Protein AF-A0AAU2TWZ5-F1 (afdb_monomer)

Radius of gyration: 39.23 Å; Cα contacts (8 Å, |Δi|>4): 184; chains: 1; bounding box: 86×19×113 Å

Mean predicted aligned error: 12.23 Å

Secondary structure (DSSP, 8-state):
--HHHHHHHHHHHHHHHHHHHHHHHHHHHHHHHHHHHHHHHHHHHHHHHHHHHHHHHHHHHHHHHHHHHHHHHHHHHHHHHHHHHHTTS-HHHHHHHTS-TTS-EEEEEEE-SSEEEEEEEEEEE--STT--EEEEEEEEEEEEPP-

Structure (mmCIF, N/CA/C/O backbone):
data_AF-A0AAU2TWZ5-F1
#
_entry.id   AF-A0AAU2TWZ5-F1
#
loop_
_atom_site.group_PDB
_atom_site.id
_atom_site.type_symbol
_atom_site.label_atom_id
_atom_site.label_alt_id
_atom_site.label_comp_id
_atom_site.label_asym_id
_atom_site.label_entity_id
_atom_site.label_seq_id
_atom_site.pdbx_PDB_ins_code
_atom_site.Cartn_x
_atom_site.Cartn_y
_atom_site.Cartn_z
_atom_site.occupancy
_atom_site.B_iso_or_equiv
_atom_site.auth_seq_id
_atom_site.auth_comp_id
_atom_site.auth_asym_id
_atom_site.auth_atom_id
_atom_site.pdbx_PDB_model_num
ATOM 1 N N . MET A 1 1 ? -62.879 4.773 81.892 1.00 55.88 1 MET A N 1
ATOM 2 C CA . MET A 1 1 ? -62.711 4.723 80.414 1.00 55.88 1 MET A CA 1
ATOM 3 C C . MET A 1 1 ? -61.252 4.882 79.915 1.00 55.88 1 MET A C 1
ATOM 5 O O . MET A 1 1 ? -61.048 5.085 78.725 1.00 55.88 1 MET A O 1
ATOM 9 N N . ALA A 1 2 ? -60.207 4.72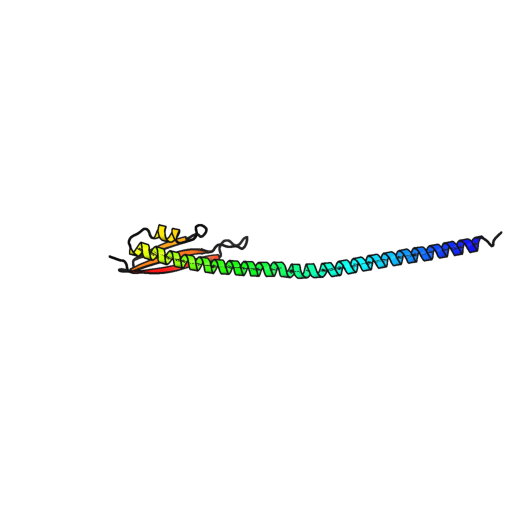4 80.748 1.00 58.25 2 ALA A N 1
ATOM 10 C CA . ALA A 1 2 ? -58.815 5.026 80.353 1.00 58.25 2 ALA A CA 1
ATOM 11 C C . ALA A 1 2 ? -57.993 3.846 79.768 1.00 58.25 2 ALA A C 1
ATOM 13 O O . ALA A 1 2 ? -56.951 4.072 79.155 1.00 58.25 2 ALA A O 1
ATOM 14 N N . HIS A 1 3 ? -58.450 2.592 79.892 1.00 56.78 3 HIS A N 1
ATOM 15 C CA . HIS A 1 3 ? -57.653 1.407 79.519 1.00 56.78 3 HIS A CA 1
ATOM 16 C C . HIS A 1 3 ? -57.524 1.140 78.002 1.00 56.78 3 HIS A C 1
ATOM 18 O O . HIS A 1 3 ? -56.576 0.484 77.576 1.00 56.78 3 HIS A O 1
ATOM 24 N N . GLY A 1 4 ? -58.418 1.676 77.161 1.00 60.28 4 GLY A N 1
ATOM 25 C CA . GLY A 1 4 ? -58.431 1.391 75.716 1.00 60.28 4 GLY A CA 1
ATOM 26 C C . GLY A 1 4 ? -57.418 2.177 74.868 1.00 60.28 4 GLY A C 1
ATOM 27 O O . GLY A 1 4 ? -57.082 1.749 73.763 1.00 60.28 4 GLY A O 1
ATOM 28 N N . ARG A 1 5 ? -56.905 3.319 75.356 1.00 63.59 5 ARG A N 1
ATOM 29 C CA . ARG A 1 5 ? -55.978 4.178 74.586 1.00 63.59 5 ARG A CA 1
ATOM 30 C C . ARG A 1 5 ? -54.562 3.599 74.501 1.00 63.59 5 ARG A C 1
ATOM 32 O O . ARG A 1 5 ? -53.998 3.567 73.410 1.00 63.59 5 ARG A O 1
ATOM 39 N N . ARG A 1 6 ? -54.048 3.029 75.598 1.00 64.31 6 ARG A N 1
ATOM 40 C CA . ARG A 1 6 ? -52.701 2.424 75.645 1.00 64.31 6 ARG A CA 1
ATOM 41 C C . ARG A 1 6 ? -52.550 1.223 74.704 1.00 64.31 6 ARG A C 1
ATOM 43 O O . ARG A 1 6 ? -51.519 1.067 74.055 1.00 64.31 6 ARG A O 1
ATOM 50 N N . ALA A 1 7 ? -53.597 0.406 74.563 1.00 67.31 7 ALA A N 1
ATOM 51 C CA . ALA A 1 7 ? -53.596 -0.726 73.632 1.00 67.31 7 ALA A CA 1
ATOM 52 C C . ALA A 1 7 ? -53.515 -0.273 72.159 1.00 67.31 7 ALA A C 1
ATOM 54 O O . ALA A 1 7 ? -52.812 -0.880 71.349 1.00 67.31 7 ALA A O 1
ATOM 55 N N . ARG A 1 8 ? -54.187 0.835 71.812 1.00 67.62 8 ARG A N 1
ATOM 56 C CA . ARG A 1 8 ? -54.170 1.405 70.454 1.00 67.62 8 ARG A CA 1
ATOM 57 C C . ARG A 1 8 ? -52.842 2.092 70.118 1.00 67.62 8 ARG A C 1
ATOM 59 O O . ARG A 1 8 ? -52.396 1.999 68.975 1.00 67.62 8 ARG A O 1
ATOM 66 N N . GLU A 1 9 ? -52.184 2.720 71.090 1.00 70.81 9 GLU A N 1
ATOM 67 C CA . GLU A 1 9 ? -50.830 3.273 70.923 1.00 70.81 9 GLU A CA 1
ATOM 68 C C . GLU A 1 9 ? -49.786 2.176 70.691 1.00 70.81 9 GLU A C 1
ATOM 70 O O . GLU A 1 9 ? -48.987 2.279 69.759 1.00 70.81 9 GLU A O 1
ATOM 75 N N . GLY A 1 10 ? -49.852 1.074 71.448 1.00 72.62 10 GLY A N 1
ATOM 76 C CA . GLY A 1 10 ? -48.969 -0.079 71.250 1.00 72.62 10 GLY A CA 1
ATOM 77 C C . GLY A 1 10 ? -49.123 -0.726 69.867 1.00 72.62 10 GLY A C 1
ATOM 78 O O . GLY A 1 10 ? -48.130 -1.085 69.229 1.00 72.62 10 GLY A O 1
ATOM 79 N N . ALA A 1 11 ? -50.355 -0.821 69.356 1.00 74.12 11 ALA A N 1
ATOM 80 C CA . ALA A 1 11 ? -50.624 -1.334 68.012 1.00 74.12 11 ALA A CA 1
ATOM 81 C C . ALA A 1 11 ? -50.072 -0.411 66.907 1.00 74.12 11 ALA A C 1
ATOM 83 O O . ALA A 1 11 ? -49.456 -0.891 65.953 1.00 74.12 11 ALA A O 1
ATOM 84 N N . ARG A 1 12 ? -50.222 0.915 67.055 1.00 74.69 12 ARG A N 1
ATOM 85 C CA . ARG A 1 12 ? -49.676 1.910 66.113 1.00 74.69 12 ARG A CA 1
ATOM 86 C C . ARG A 1 12 ? -48.146 1.927 66.106 1.00 74.69 12 ARG A C 1
ATOM 88 O O . ARG A 1 12 ? -47.548 1.954 65.031 1.00 74.69 12 ARG A O 1
ATOM 95 N N . ALA A 1 13 ? -47.513 1.830 67.274 1.00 77.44 13 ALA A N 1
ATOM 96 C CA . ALA A 1 13 ? -46.058 1.745 67.387 1.00 77.44 13 ALA A CA 1
ATOM 97 C C . ALA A 1 13 ? -45.504 0.483 66.698 1.00 77.44 13 ALA A C 1
ATOM 99 O O . ALA A 1 13 ? -44.541 0.556 65.931 1.00 77.44 13 ALA A O 1
ATOM 100 N N . ARG A 1 14 ? -46.163 -0.670 66.887 1.00 76.69 14 ARG A N 1
ATOM 101 C CA . ARG A 1 14 ? -45.797 -1.935 66.222 1.00 76.69 14 ARG A CA 1
ATOM 102 C C . ARG A 1 14 ? -46.000 -1.888 64.706 1.00 76.69 14 ARG A C 1
ATOM 104 O O . ARG A 1 14 ? -45.173 -2.425 63.971 1.00 76.69 14 ARG A O 1
ATOM 111 N N . ALA A 1 15 ? -47.057 -1.232 64.227 1.00 77.81 15 ALA A N 1
ATOM 112 C CA . ALA A 1 15 ? -47.279 -1.023 62.796 1.00 77.81 15 ALA A CA 1
ATOM 113 C C . ALA A 1 15 ? -46.180 -0.140 62.170 1.00 77.81 15 ALA A C 1
ATOM 115 O O . ALA A 1 15 ? -45.665 -0.469 61.100 1.00 77.81 15 ALA A O 1
ATOM 116 N N . GLY A 1 16 ? -45.758 0.920 62.870 1.00 81.56 16 GLY A N 1
ATOM 117 C CA . GLY A 1 16 ? -44.656 1.791 62.448 1.00 81.56 16 GLY A CA 1
ATOM 118 C C . GLY A 1 16 ? -43.287 1.100 62.433 1.00 81.56 16 GLY A C 1
ATOM 119 O O . GLY A 1 16 ? -42.467 1.365 61.555 1.00 81.56 16 GLY A O 1
ATOM 120 N N . ALA A 1 17 ? -43.032 0.175 63.360 1.00 82.12 17 ALA A N 1
ATOM 121 C CA . ALA A 1 17 ? -41.804 -0.622 63.356 1.00 82.12 17 ALA A CA 1
ATOM 122 C C . ALA A 1 17 ? -41.737 -1.557 62.132 1.00 82.12 17 ALA A C 1
ATOM 124 O O . ALA A 1 17 ? -40.734 -1.575 61.416 1.00 82.12 17 ALA A O 1
ATOM 125 N N . ARG A 1 18 ? -42.838 -2.259 61.825 1.00 82.62 18 ARG A N 1
ATOM 126 C CA . ARG A 1 18 ? -42.914 -3.184 60.678 1.00 82.62 18 ARG A CA 1
ATOM 127 C C . ARG A 1 18 ? -42.809 -2.473 59.329 1.00 82.62 18 ARG A C 1
ATOM 129 O O . ARG A 1 18 ? -42.216 -3.016 58.399 1.00 82.62 18 ARG A O 1
ATOM 136 N N . SER A 1 19 ? -43.372 -1.271 59.192 1.00 83.50 19 SER A N 1
ATOM 137 C CA . SER A 1 19 ? -43.263 -0.500 57.946 1.00 83.50 19 SER A CA 1
ATOM 138 C C . SER A 1 19 ? -41.827 -0.031 57.694 1.00 83.50 19 SER A C 1
ATOM 140 O O . SER A 1 19 ? -41.335 -0.138 56.570 1.00 83.50 19 SER A O 1
ATOM 142 N N . ARG A 1 20 ? -41.115 0.393 58.747 1.00 84.94 20 ARG A N 1
ATOM 143 C CA . ARG A 1 20 ? -39.695 0.776 58.680 1.00 84.94 20 ARG A CA 1
ATOM 144 C C . ARG A 1 20 ? -38.795 -0.400 58.306 1.00 84.94 20 ARG A C 1
ATOM 146 O O . ARG A 1 20 ? -37.882 -0.238 57.503 1.00 84.94 20 ARG A O 1
ATOM 153 N N . GLU A 1 21 ? -39.063 -1.585 58.837 1.00 85.75 21 GLU A N 1
ATOM 154 C CA . GLU A 1 21 ? -38.307 -2.800 58.517 1.00 85.75 21 GLU A CA 1
ATOM 155 C C . GLU A 1 21 ? -38.530 -3.261 57.063 1.00 85.75 21 GLU A C 1
ATOM 157 O O . GLU A 1 21 ? -37.588 -3.624 56.349 1.00 85.75 21 GLU A O 1
ATOM 162 N N . ARG A 1 22 ? -39.767 -3.138 56.565 1.00 85.50 22 ARG A N 1
ATOM 163 C CA . ARG A 1 22 ? -40.106 -3.374 55.150 1.00 85.50 22 ARG A CA 1
ATOM 164 C C . ARG A 1 22 ? -39.461 -2.357 54.206 1.00 85.50 22 ARG A C 1
ATOM 166 O O . ARG A 1 22 ? -39.033 -2.725 53.116 1.00 85.50 22 ARG A O 1
ATOM 173 N N . ALA A 1 23 ? -39.362 -1.091 54.608 1.00 84.88 23 ALA A N 1
ATOM 174 C CA . ALA A 1 23 ? -38.660 -0.075 53.825 1.00 84.88 23 ALA A CA 1
ATOM 175 C C . ALA A 1 23 ? -37.156 -0.390 53.726 1.00 84.88 23 ALA A C 1
ATOM 177 O O . ALA A 1 23 ? -36.616 -0.448 52.623 1.00 84.88 23 ALA A O 1
ATOM 178 N N . ARG A 1 24 ? -36.509 -0.718 54.855 1.00 86.44 24 ARG A N 1
ATOM 179 C CA . ARG A 1 24 ? -35.078 -1.071 54.897 1.00 86.44 24 ARG A CA 1
ATOM 180 C C . ARG A 1 24 ? -34.747 -2.328 54.092 1.00 86.44 24 ARG A C 1
ATOM 182 O O . ARG A 1 24 ? -33.712 -2.382 53.435 1.00 86.44 24 ARG A O 1
ATOM 189 N N . SER A 1 25 ? -35.601 -3.349 54.131 1.00 86.44 25 SER A N 1
ATOM 190 C CA . SER A 1 25 ? -35.396 -4.579 53.346 1.00 86.44 25 SER A CA 1
ATOM 191 C C . SER A 1 25 ? -35.525 -4.334 51.841 1.00 86.44 25 SER A C 1
ATOM 193 O O . SER A 1 25 ? -34.701 -4.834 51.074 1.00 86.44 25 SER A O 1
ATOM 195 N N . ARG A 1 26 ? -36.482 -3.501 51.411 1.00 85.31 26 ARG A N 1
ATOM 196 C CA . ARG A 1 26 ? -36.610 -3.073 50.006 1.00 85.31 26 ARG A CA 1
ATOM 197 C C . ARG A 1 26 ? -35.400 -2.277 49.52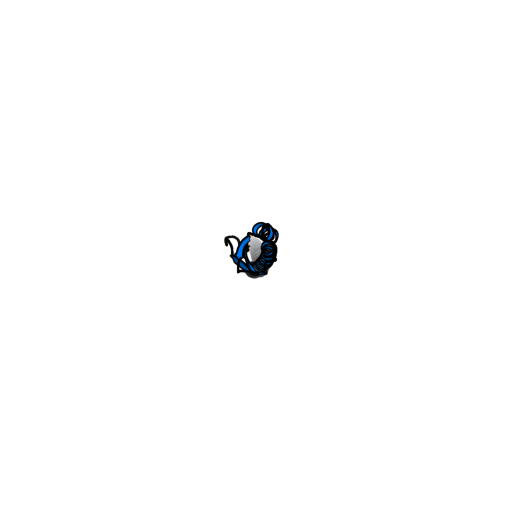8 1.00 85.31 26 ARG A C 1
ATOM 199 O O . ARG A 1 26 ? -34.929 -2.485 48.415 1.00 85.31 26 ARG A O 1
ATOM 206 N N . GLU A 1 27 ? -34.879 -1.395 50.368 1.00 86.12 27 GLU A N 1
ATOM 207 C CA . GLU A 1 27 ? -33.702 -0.586 50.055 1.00 86.12 27 GLU A CA 1
ATOM 208 C C . GLU A 1 27 ? -32.439 -1.452 49.912 1.00 86.12 27 GLU A C 1
ATOM 210 O O . GLU A 1 27 ? -31.691 -1.305 48.946 1.00 86.12 27 GLU A O 1
ATOM 215 N N . ARG A 1 28 ? -32.273 -2.451 50.793 1.00 83.94 28 ARG A N 1
ATOM 216 C CA . ARG A 1 28 ? -31.208 -3.468 50.704 1.00 83.94 28 ARG A CA 1
ATOM 217 C C . ARG A 1 28 ? -31.330 -4.372 49.476 1.00 83.94 28 ARG A C 1
ATOM 219 O O . ARG A 1 28 ? -30.317 -4.787 48.920 1.00 83.94 28 ARG A O 1
ATOM 226 N N . ALA A 1 29 ? -32.549 -4.709 49.058 1.00 82.94 29 ALA A N 1
ATOM 227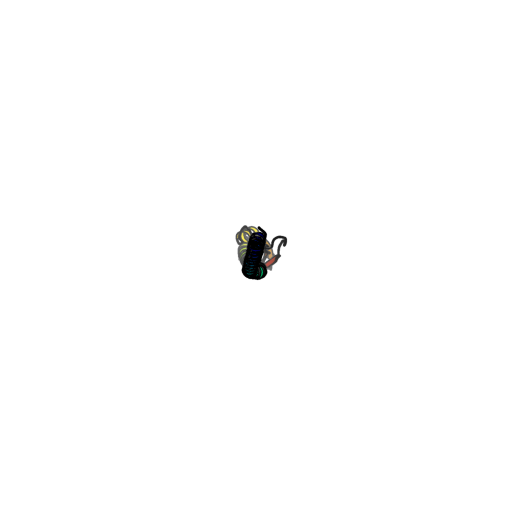 C CA . ALA A 1 29 ? -32.768 -5.487 47.841 1.00 82.94 29 ALA A CA 1
ATOM 228 C C . ALA A 1 29 ? -32.351 -4.684 46.599 1.00 82.94 29 ALA A C 1
ATOM 230 O O . ALA A 1 29 ? -31.572 -5.179 45.787 1.00 82.94 29 ALA A O 1
ATOM 231 N N . ARG A 1 30 ? -32.768 -3.412 46.518 1.00 82.00 30 ARG A N 1
ATOM 232 C CA . ARG A 1 30 ? -32.395 -2.506 45.420 1.00 82.00 30 ARG A CA 1
ATOM 233 C C . ARG A 1 30 ? -30.889 -2.262 45.338 1.00 82.00 30 ARG A C 1
ATOM 235 O O . ARG A 1 30 ? -30.343 -2.221 44.241 1.00 82.00 30 ARG A O 1
ATOM 242 N N . SER A 1 31 ? -30.201 -2.096 46.468 1.00 81.81 31 SER A N 1
ATOM 243 C CA . SER A 1 31 ? -28.747 -1.888 46.463 1.00 81.81 31 SER A CA 1
ATOM 244 C C . SER A 1 31 ? -27.980 -3.133 46.009 1.00 81.81 31 SER A C 1
ATOM 246 O O . SER A 1 31 ? -27.043 -3.009 45.224 1.00 81.81 31 SER A O 1
ATOM 248 N N . ARG A 1 32 ? -28.419 -4.335 46.406 1.00 79.69 32 ARG A N 1
ATOM 249 C CA . ARG A 1 32 ? -27.854 -5.606 45.913 1.00 79.69 32 ARG A CA 1
ATOM 250 C C . ARG A 1 32 ? -28.060 -5.803 44.414 1.00 79.69 32 ARG A C 1
ATOM 252 O O . ARG A 1 32 ? -27.179 -6.313 43.733 1.00 79.69 32 ARG A O 1
ATOM 259 N N . GLU A 1 33 ? -29.213 -5.401 43.898 1.00 78.19 33 GLU A N 1
ATOM 260 C CA . GLU A 1 33 ? -29.536 -5.502 42.474 1.00 78.19 33 GLU A CA 1
ATOM 261 C C . GLU A 1 33 ? -28.681 -4.543 41.630 1.00 78.19 33 GLU A C 1
ATOM 263 O O . GLU A 1 33 ? -28.122 -4.941 40.609 1.00 78.19 33 GLU A O 1
ATOM 268 N N . ARG A 1 34 ? -28.466 -3.316 42.126 1.00 74.62 34 ARG A N 1
ATOM 269 C CA . ARG A 1 34 ? -27.533 -2.346 41.530 1.00 74.62 34 ARG A CA 1
ATOM 270 C C . ARG A 1 34 ? -26.082 -2.828 41.559 1.00 74.62 34 ARG A C 1
ATOM 272 O O . ARG A 1 34 ? -25.378 -2.634 40.574 1.00 74.62 34 ARG A O 1
ATOM 279 N N . ALA A 1 35 ? -25.645 -3.465 42.648 1.00 73.81 35 ALA A N 1
ATOM 280 C CA . ALA A 1 35 ? -24.304 -4.044 42.746 1.00 73.81 35 ALA A CA 1
ATOM 281 C C . ALA A 1 35 ? -24.097 -5.157 41.703 1.00 73.81 35 ALA A C 1
ATOM 283 O O . ALA A 1 35 ? -23.177 -5.070 40.899 1.00 73.81 35 ALA A O 1
ATOM 284 N N . ARG A 1 36 ? -25.034 -6.114 41.597 1.00 69.44 36 ARG A N 1
ATOM 285 C CA . ARG A 1 36 ? -24.970 -7.178 40.572 1.00 69.44 36 ARG A CA 1
ATOM 286 C C . ARG A 1 36 ? -25.042 -6.659 39.134 1.00 69.44 36 ARG A C 1
ATOM 288 O O . ARG A 1 36 ? -24.534 -7.305 38.221 1.00 69.44 36 ARG A O 1
ATOM 295 N N . SER A 1 37 ? -25.721 -5.535 38.902 1.00 66.69 37 SER A N 1
ATOM 296 C CA . SER A 1 37 ? -25.739 -4.880 37.589 1.00 66.69 37 SER A CA 1
ATOM 297 C C . SER A 1 37 ? -24.402 -4.214 37.254 1.00 66.69 37 SER A C 1
ATOM 299 O O . SER A 1 37 ? -24.056 -4.146 36.078 1.00 66.69 37 SER A O 1
ATOM 301 N N . ARG A 1 38 ? -23.664 -3.722 38.258 1.00 64.25 38 ARG A N 1
ATOM 302 C CA . ARG A 1 38 ? -22.332 -3.125 38.080 1.00 64.25 38 ARG A CA 1
ATOM 303 C C . ARG A 1 38 ? -21.277 -4.173 37.736 1.00 64.25 38 ARG A C 1
ATOM 305 O O . ARG A 1 38 ? -20.522 -3.943 36.800 1.00 64.25 38 ARG A O 1
ATOM 312 N N . ASP A 1 39 ? -21.309 -5.334 38.388 1.00 62.41 39 ASP A N 1
ATOM 313 C CA . ASP A 1 39 ? -20.331 -6.406 38.139 1.00 62.41 39 ASP A CA 1
ATOM 314 C C . ASP A 1 39 ? -20.413 -6.970 36.709 1.00 62.41 39 ASP A C 1
ATOM 316 O O . ASP A 1 39 ? -19.395 -7.254 36.087 1.00 62.41 39 ASP A O 1
ATOM 320 N N . ARG A 1 40 ? -21.619 -7.076 36.129 1.00 63.47 40 ARG A N 1
ATOM 321 C CA . ARG A 1 40 ? -21.787 -7.554 34.741 1.00 63.47 40 ARG A CA 1
ATOM 322 C C . ARG A 1 40 ? -21.389 -6.524 33.680 1.00 63.47 40 ARG A C 1
ATOM 324 O O . ARG A 1 40 ? -20.993 -6.911 32.586 1.00 63.47 40 ARG A O 1
ATOM 331 N N . GLY A 1 41 ? -21.504 -5.232 33.989 1.00 61.66 41 GLY A N 1
ATOM 332 C CA . GLY A 1 41 ? -21.110 -4.150 33.081 1.00 61.66 41 GLY A CA 1
ATOM 333 C C . GLY A 1 41 ? -19.604 -3.890 33.063 1.00 61.66 41 GLY A C 1
ATOM 334 O O . GLY A 1 41 ? -19.089 -3.402 32.064 1.00 61.66 41 GLY A O 1
ATOM 335 N N . GLN A 1 42 ? -18.891 -4.240 34.136 1.00 63.91 42 GLN A N 1
ATOM 336 C CA . GLN A 1 42 ? -17.455 -3.987 34.236 1.00 63.91 42 GLN A CA 1
ATOM 337 C C . GLN A 1 42 ? -16.636 -4.872 33.283 1.00 63.91 42 GLN A C 1
ATOM 339 O O . GLN A 1 42 ? -15.741 -4.376 32.606 1.00 63.91 42 GLN A O 1
ATOM 344 N N . VAL A 1 43 ? -17.009 -6.148 33.150 1.00 64.69 43 VAL A N 1
ATOM 345 C CA . VAL A 1 43 ? -16.330 -7.104 32.257 1.00 64.69 43 VAL A CA 1
ATOM 346 C C . VAL A 1 43 ? -16.452 -6.681 30.786 1.00 64.69 43 VAL A C 1
ATOM 348 O O . VAL A 1 43 ? -15.486 -6.739 30.032 1.00 64.69 43 VAL A O 1
ATOM 351 N N . ALA A 1 44 ? -17.624 -6.189 30.368 1.00 64.56 44 ALA A N 1
ATOM 352 C CA . ALA A 1 44 ? -17.832 -5.713 28.998 1.00 64.56 44 ALA A CA 1
ATOM 353 C C . ALA A 1 44 ? -16.979 -4.474 28.662 1.00 64.56 44 ALA A C 1
ATOM 355 O O . ALA A 1 44 ? -16.546 -4.321 27.522 1.00 64.56 44 ALA A O 1
ATOM 356 N N . LEU A 1 45 ? -16.713 -3.608 29.646 1.00 67.31 45 LEU A N 1
ATOM 357 C CA . LEU A 1 45 ? -15.880 -2.415 29.472 1.00 67.31 45 LEU A CA 1
ATOM 358 C C . LEU A 1 45 ? -14.384 -2.750 29.379 1.00 67.31 45 LEU A C 1
ATOM 360 O O . LEU A 1 45 ? -13.675 -2.098 28.618 1.00 67.31 45 LEU A O 1
ATOM 364 N N . GLU A 1 46 ? -13.908 -3.782 30.079 1.00 68.81 46 GLU A N 1
ATOM 365 C CA . GLU A 1 46 ? -12.525 -4.269 29.943 1.00 68.81 46 GLU A CA 1
ATOM 366 C C . GLU A 1 46 ? -12.257 -4.847 28.547 1.00 68.81 46 GLU A C 1
ATOM 368 O O . GLU A 1 46 ? -11.251 -4.513 27.918 1.00 68.81 46 GLU A O 1
ATOM 373 N N . TYR A 1 47 ? -13.190 -5.635 28.000 1.00 70.00 47 TYR A N 1
ATOM 374 C CA . TYR A 1 47 ? -13.077 -6.134 26.624 1.00 70.00 47 TYR A CA 1
ATOM 375 C C . TYR A 1 47 ? -13.168 -5.019 25.574 1.00 70.00 47 TYR A C 1
ATOM 377 O O . TYR A 1 47 ? -12.526 -5.110 24.524 1.00 70.00 47 TYR A O 1
ATOM 385 N N . LEU A 1 48 ? -13.894 -3.933 25.867 1.00 78.94 48 LEU A N 1
ATOM 386 C CA . LEU A 1 48 ? -13.955 -2.755 25.001 1.00 78.94 48 LEU A CA 1
ATOM 387 C C . LEU A 1 48 ? -12.604 -2.026 24.894 1.00 78.94 48 LEU A C 1
ATOM 389 O O . LEU A 1 48 ? -12.392 -1.308 23.924 1.00 78.94 48 LEU A O 1
ATOM 393 N N . GLY A 1 49 ? -11.682 -2.237 25.841 1.00 81.88 49 GLY A N 1
ATOM 394 C CA . GLY A 1 49 ? -10.304 -1.747 25.751 1.00 81.88 49 GLY A CA 1
ATOM 395 C C . GLY A 1 49 ? -9.422 -2.571 24.806 1.00 81.88 49 GLY A C 1
ATOM 396 O O . GLY A 1 49 ? -8.564 -2.017 24.123 1.00 81.88 49 GLY A O 1
ATOM 397 N N . PHE A 1 50 ? -9.655 -3.883 24.711 1.00 88.81 50 PHE A N 1
ATOM 398 C CA . PHE A 1 50 ? -8.880 -4.766 23.830 1.00 88.81 50 PHE A CA 1
ATOM 399 C C . PHE A 1 50 ? -9.354 -4.723 22.376 1.00 88.81 50 PHE A C 1
ATOM 401 O O . PHE A 1 50 ? -8.543 -4.853 21.464 1.00 88.81 50 PHE A O 1
ATOM 408 N N . LEU A 1 51 ? -10.650 -4.507 22.144 1.00 90.19 51 LEU A N 1
ATOM 409 C CA . LEU A 1 51 ? -11.222 -4.403 20.801 1.00 90.19 51 LEU A CA 1
ATOM 410 C C . LEU A 1 51 ? -10.498 -3.385 19.887 1.00 90.19 51 LEU A C 1
ATOM 412 O O . LEU A 1 51 ? -10.097 -3.781 18.793 1.00 90.19 51 LEU A O 1
ATOM 416 N N . PRO A 1 52 ? -10.269 -2.114 20.282 1.00 88.44 52 PRO A N 1
ATOM 417 C CA . PRO A 1 52 ? -9.547 -1.158 19.442 1.00 88.44 52 PRO A CA 1
ATOM 418 C C . PRO A 1 52 ? -8.087 -1.563 19.217 1.00 88.44 52 PRO A C 1
ATOM 420 O O . PRO A 1 52 ? -7.573 -1.364 18.121 1.00 88.44 52 PRO A O 1
ATOM 423 N N . LEU A 1 53 ? -7.429 -2.185 20.204 1.00 91.19 53 LEU A N 1
ATOM 424 C CA . LEU A 1 53 ? -6.070 -2.708 20.039 1.00 91.19 53 LEU A CA 1
ATOM 425 C C . LEU A 1 53 ? -6.027 -3.823 18.984 1.00 91.19 53 LEU A C 1
ATOM 427 O O . LEU A 1 53 ? -5.179 -3.795 18.096 1.00 91.19 53 LEU A O 1
ATOM 431 N N . LEU A 1 54 ? -6.962 -4.774 19.043 1.00 93.69 54 LEU A N 1
ATOM 432 C CA . LEU A 1 54 ? -7.074 -5.844 18.049 1.00 93.69 54 LEU A CA 1
ATOM 433 C C . LEU A 1 54 ? -7.370 -5.288 16.653 1.00 93.69 54 LEU A C 1
ATOM 435 O O . LEU A 1 54 ? -6.790 -5.764 15.681 1.00 93.69 54 LEU A O 1
ATOM 439 N N . LEU A 1 55 ? -8.217 -4.259 16.551 1.00 92.19 55 LEU A N 1
ATOM 440 C CA . LEU A 1 55 ? -8.481 -3.576 15.284 1.00 92.19 55 LEU A CA 1
ATOM 441 C C . LEU A 1 55 ? -7.223 -2.906 14.726 1.00 92.19 55 LEU A C 1
ATOM 443 O O . LEU A 1 55 ? -6.938 -3.074 13.547 1.00 92.19 55 LEU A O 1
ATOM 447 N N . LEU A 1 56 ? -6.440 -2.203 15.549 1.00 91.50 56 LEU A N 1
ATOM 448 C CA . LEU A 1 56 ? -5.179 -1.595 15.108 1.00 91.50 56 LEU A CA 1
ATOM 449 C C . LEU A 1 56 ? -4.181 -2.643 14.609 1.00 91.50 56 LEU A C 1
ATOM 451 O O . LEU A 1 56 ? -3.554 -2.445 13.572 1.00 91.50 56 LEU A O 1
ATOM 455 N N . VAL A 1 57 ? -4.063 -3.775 15.308 1.00 94.44 57 VAL A N 1
ATOM 456 C CA . VAL A 1 57 ? -3.202 -4.887 14.879 1.00 94.44 57 VAL A CA 1
ATOM 457 C C . VAL A 1 57 ? -3.702 -5.494 13.567 1.00 94.44 57 VAL A C 1
ATOM 459 O O . VAL A 1 57 ? -2.903 -5.726 12.663 1.00 94.44 57 VAL A O 1
ATOM 462 N N . ALA A 1 58 ? -5.012 -5.712 13.429 1.00 94.38 58 ALA A N 1
ATOM 463 C CA . ALA A 1 58 ? -5.606 -6.232 12.202 1.00 94.38 58 ALA A CA 1
ATOM 464 C C . ALA A 1 58 ? -5.398 -5.276 11.016 1.00 94.38 58 ALA A C 1
ATOM 466 O O . ALA A 1 58 ? -4.970 -5.715 9.952 1.00 94.38 58 ALA A O 1
ATOM 467 N N . LEU A 1 59 ? -5.624 -3.971 11.205 1.00 93.62 59 LEU A N 1
ATOM 468 C CA . LEU A 1 59 ? -5.335 -2.948 10.197 1.00 93.62 59 LEU A CA 1
ATOM 469 C C . LEU A 1 59 ? -3.847 -2.930 9.837 1.00 93.62 59 LEU A C 1
ATOM 471 O O . LEU A 1 59 ? -3.512 -2.867 8.659 1.00 93.62 59 LEU A O 1
ATOM 475 N N . GLY A 1 60 ? -2.958 -3.040 10.827 1.00 92.81 60 GLY A N 1
ATOM 476 C CA . GLY A 1 60 ? -1.517 -3.138 10.600 1.00 92.81 60 GLY A CA 1
ATOM 477 C C . GLY A 1 60 ? -1.145 -4.355 9.752 1.00 92.81 60 GLY A C 1
ATOM 478 O O . GLY A 1 60 ? -0.389 -4.229 8.793 1.00 92.81 60 GLY A O 1
ATOM 479 N N . ALA A 1 61 ? -1.725 -5.520 10.042 1.00 95.62 61 ALA A N 1
ATOM 480 C CA . ALA A 1 61 ? -1.520 -6.728 9.247 1.00 95.62 61 ALA A CA 1
ATOM 481 C C . ALA A 1 61 ? -2.030 -6.566 7.804 1.00 95.62 61 ALA A C 1
ATOM 483 O O . ALA A 1 61 ? -1.332 -6.943 6.863 1.00 95.62 61 ALA A O 1
ATOM 484 N N . VAL A 1 62 ? -3.207 -5.958 7.616 1.00 94.81 62 VAL A N 1
ATOM 485 C CA . VAL A 1 62 ? -3.740 -5.635 6.281 1.00 94.81 62 VAL A CA 1
ATOM 486 C C . VAL A 1 62 ? -2.805 -4.678 5.542 1.00 94.81 62 VAL A C 1
ATOM 488 O O . VAL A 1 62 ? -2.480 -4.922 4.382 1.00 94.81 62 VAL A O 1
ATOM 491 N N . GLN A 1 63 ? -2.309 -3.634 6.210 1.00 93.19 63 GLN A N 1
ATOM 492 C CA . GLN A 1 63 ? -1.394 -2.664 5.611 1.00 93.19 63 GLN A CA 1
ATOM 493 C C . GLN A 1 63 ? -0.071 -3.315 5.186 1.00 93.19 63 GLN A C 1
ATOM 495 O O . GLN A 1 63 ? 0.417 -3.053 4.088 1.00 93.19 63 GLN A O 1
ATOM 500 N N . LEU A 1 64 ? 0.486 -4.212 6.005 1.00 93.62 64 LEU A N 1
ATOM 501 C CA . LEU A 1 64 ? 1.665 -5.005 5.639 1.00 93.62 64 LEU A CA 1
ATOM 502 C C . LEU A 1 64 ? 1.393 -5.901 4.424 1.00 93.62 64 LEU A C 1
ATOM 504 O O . LEU A 1 64 ? 2.235 -5.997 3.529 1.00 93.62 64 LEU A O 1
ATOM 508 N N . GLY A 1 65 ? 0.206 -6.507 4.356 1.00 95.00 65 GLY A N 1
ATOM 509 C CA . GLY A 1 65 ? -0.242 -7.264 3.188 1.00 95.00 65 GLY A CA 1
ATOM 510 C C . GLY A 1 65 ? -0.293 -6.410 1.919 1.00 95.00 65 GLY A C 1
ATOM 511 O O . GLY A 1 65 ? 0.191 -6.840 0.875 1.00 95.00 65 GLY A O 1
ATOM 512 N N . LEU A 1 66 ? -0.803 -5.17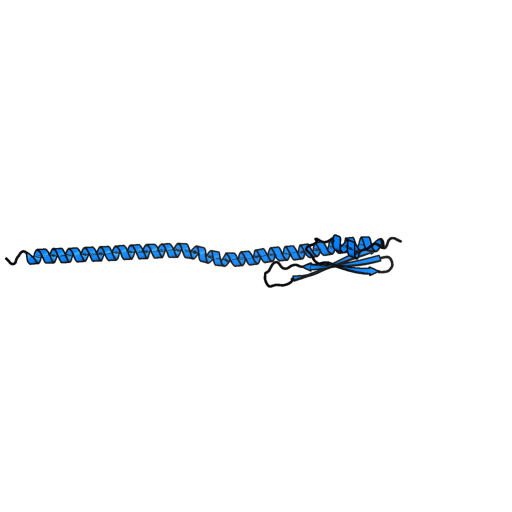9 2.011 1.00 93.94 66 LEU A N 1
ATOM 513 C CA . LEU A 1 66 ? -0.853 -4.239 0.887 1.00 93.94 66 LEU A CA 1
ATOM 514 C C . LEU A 1 66 ? 0.535 -3.789 0.426 1.00 93.94 66 LEU A C 1
ATOM 516 O O . LEU A 1 66 ? 0.776 -3.721 -0.778 1.00 93.94 66 LEU A O 1
ATOM 520 N N . ILE A 1 67 ? 1.464 -3.548 1.356 1.00 93.56 67 ILE A N 1
ATOM 521 C CA . ILE A 1 67 ? 2.866 -3.240 1.033 1.00 93.56 67 ILE A CA 1
ATOM 522 C C . ILE A 1 67 ? 3.491 -4.395 0.236 1.00 93.56 67 ILE A C 1
ATOM 524 O O . ILE A 1 67 ? 4.099 -4.176 -0.814 1.00 93.56 67 ILE A O 1
ATOM 528 N N . ALA A 1 68 ? 3.315 -5.634 0.706 1.00 94.81 68 ALA A N 1
ATOM 529 C CA . ALA A 1 68 ? 3.825 -6.817 0.019 1.00 94.81 68 ALA A CA 1
ATOM 530 C C . ALA A 1 68 ? 3.172 -7.010 -1.362 1.00 94.81 68 ALA A C 1
ATOM 532 O O . ALA A 1 68 ? 3.863 -7.306 -2.338 1.00 94.81 68 ALA A O 1
ATOM 533 N N . TYR A 1 69 ? 1.859 -6.790 -1.460 1.00 94.69 69 TYR A N 1
ATOM 534 C CA . TYR A 1 69 ? 1.115 -6.878 -2.713 1.00 94.69 69 TYR A CA 1
ATOM 535 C C . TYR A 1 69 ? 1.595 -5.850 -3.746 1.00 94.69 69 TYR A C 1
ATOM 537 O O . TYR A 1 69 ? 1.904 -6.223 -4.877 1.00 94.69 69 TYR A O 1
ATOM 545 N N . ALA A 1 70 ? 1.745 -4.581 -3.359 1.00 94.81 70 ALA A N 1
ATOM 546 C CA . ALA A 1 70 ? 2.265 -3.530 -4.233 1.00 94.81 70 ALA A CA 1
ATOM 547 C C . ALA A 1 70 ? 3.692 -3.838 -4.715 1.00 94.81 70 ALA A C 1
ATOM 549 O O . ALA A 1 70 ? 4.001 -3.675 -5.895 1.00 94.81 70 ALA A O 1
ATOM 550 N N . ALA A 1 71 ? 4.552 -4.367 -3.838 1.00 94.06 71 ALA A N 1
ATOM 551 C CA . ALA A 1 71 ? 5.898 -4.795 -4.217 1.00 94.06 71 ALA A CA 1
ATOM 552 C C . ALA A 1 71 ? 5.895 -5.957 -5.225 1.00 94.06 71 ALA A C 1
ATOM 554 O O . ALA A 1 71 ? 6.757 -6.011 -6.108 1.00 94.06 71 ALA A O 1
ATOM 555 N N . GLN A 1 72 ? 4.932 -6.876 -5.117 1.00 94.31 72 GLN A N 1
ATOM 556 C CA . GLN A 1 72 ? 4.752 -7.958 -6.082 1.00 94.31 72 GLN A CA 1
ATOM 557 C C . GLN A 1 72 ? 4.244 -7.435 -7.434 1.00 94.31 72 GLN A C 1
ATOM 559 O O . GLN A 1 72 ? 4.754 -7.850 -8.478 1.00 94.31 72 GLN A O 1
ATOM 564 N N . GLN A 1 73 ? 3.299 -6.492 -7.420 1.00 95.75 73 GLN A N 1
ATOM 565 C CA . GLN A 1 73 ? 2.787 -5.839 -8.627 1.00 95.75 73 GLN A CA 1
ATOM 566 C C . GLN A 1 73 ? 3.892 -5.068 -9.352 1.00 95.75 73 GLN A C 1
ATOM 568 O O . GLN A 1 73 ? 4.085 -5.280 -10.546 1.00 95.75 73 GLN A O 1
ATOM 573 N N . ALA A 1 74 ? 4.709 -4.292 -8.631 1.00 95.38 74 ALA A N 1
ATOM 574 C CA . ALA A 1 74 ? 5.864 -3.598 -9.204 1.00 95.38 74 ALA A CA 1
ATOM 575 C C . ALA A 1 74 ? 6.840 -4.577 -9.879 1.00 95.38 74 ALA A C 1
ATOM 577 O O . ALA A 1 74 ? 7.354 -4.321 -10.964 1.00 95.38 74 ALA A O 1
ATOM 578 N N . GLY A 1 75 ? 7.083 -5.741 -9.266 1.00 93.94 75 GLY A N 1
ATOM 579 C CA . GLY A 1 75 ? 7.942 -6.771 -9.854 1.00 93.94 75 GLY A CA 1
ATOM 580 C C . GLY A 1 75 ? 7.354 -7.417 -11.111 1.00 93.94 75 GLY A C 1
ATOM 581 O O . GLY A 1 75 ? 8.102 -7.810 -12.003 1.00 93.94 75 GLY A O 1
ATOM 582 N N . THR A 1 76 ? 6.033 -7.551 -11.185 1.00 96.25 76 THR A N 1
ATOM 583 C CA . THR A 1 76 ? 5.341 -8.085 -12.368 1.00 96.25 76 THR A CA 1
ATOM 584 C C . THR A 1 76 ? 5.394 -7.067 -13.498 1.00 96.25 76 THR A C 1
ATOM 586 O O . THR A 1 76 ? 5.903 -7.373 -14.571 1.00 96.25 76 THR A O 1
ATOM 589 N N . ALA A 1 77 ? 5.007 -5.828 -13.209 1.00 95.38 77 ALA A N 1
ATOM 590 C CA . ALA A 1 77 ? 5.035 -4.712 -14.139 1.00 95.38 77 ALA A CA 1
ATOM 591 C C . ALA A 1 77 ? 6.437 -4.446 -14.709 1.00 95.38 77 ALA A C 1
ATOM 593 O O . ALA A 1 77 ? 6.584 -4.325 -15.921 1.00 95.38 77 ALA A O 1
ATOM 594 N N . ALA A 1 78 ? 7.485 -4.460 -13.874 1.00 95.62 78 ALA A N 1
ATOM 595 C CA . ALA A 1 78 ? 8.861 -4.279 -14.342 1.00 95.62 78 ALA A CA 1
ATOM 596 C C . ALA A 1 78 ? 9.276 -5.349 -15.362 1.00 95.62 78 ALA A C 1
ATOM 598 O O . ALA A 1 78 ? 9.905 -5.027 -16.364 1.00 95.62 78 ALA A O 1
ATOM 599 N N . ARG A 1 79 ? 8.918 -6.619 -15.129 1.00 94.38 79 ARG A N 1
ATOM 600 C CA . ARG A 1 79 ? 9.251 -7.722 -16.046 1.00 94.38 79 ARG A CA 1
ATOM 601 C C . ARG A 1 79 ? 8.445 -7.655 -17.336 1.00 94.38 79 ARG A C 1
ATOM 603 O O . ARG A 1 79 ? 9.015 -7.870 -18.398 1.00 94.38 79 ARG A O 1
ATOM 610 N N . THR A 1 80 ? 7.152 -7.351 -17.243 1.00 96.75 80 THR A N 1
ATOM 611 C CA . THR A 1 80 ? 6.297 -7.176 -18.421 1.00 96.75 80 THR A CA 1
ATOM 612 C C . THR A 1 80 ? 6.812 -6.032 -19.287 1.00 96.75 80 THR A C 1
ATOM 614 O O . THR A 1 80 ? 7.051 -6.239 -20.470 1.00 96.75 80 THR A O 1
ATOM 617 N N . GLY A 1 81 ? 7.094 -4.875 -18.681 1.00 94.69 81 GLY A N 1
ATOM 618 C CA . GLY A 1 81 ? 7.663 -3.733 -19.389 1.00 94.69 81 GLY A CA 1
ATOM 619 C C . GLY A 1 81 ? 9.060 -4.012 -19.949 1.00 94.69 81 GLY A C 1
ATOM 620 O O . GLY A 1 81 ? 9.369 -3.577 -21.049 1.00 94.69 81 GLY A O 1
ATOM 621 N N . ALA A 1 82 ? 9.919 -4.751 -19.235 1.00 94.81 82 ALA A N 1
ATOM 622 C CA . ALA A 1 82 ? 11.237 -5.123 -19.759 1.00 94.81 82 ALA A CA 1
ATOM 623 C C . ALA A 1 82 ? 11.131 -6.021 -20.997 1.00 94.81 82 ALA A C 1
ATOM 625 O O . ALA A 1 82 ? 11.903 -5.845 -21.932 1.00 94.81 82 ALA A O 1
ATOM 626 N N . ARG A 1 83 ? 10.154 -6.936 -21.021 1.00 92.75 83 ARG A N 1
ATOM 627 C CA . ARG A 1 83 ? 9.895 -7.811 -22.168 1.00 92.75 83 ARG A CA 1
ATOM 628 C C . ARG A 1 83 ? 9.430 -7.021 -23.388 1.00 92.75 83 ARG A C 1
ATOM 630 O O . ARG A 1 83 ? 9.998 -7.184 -24.460 1.00 92.75 83 ARG A O 1
ATOM 637 N N . SER A 1 84 ? 8.420 -6.178 -23.241 1.00 95.25 84 SER A N 1
ATOM 638 C CA . SER A 1 84 ? 7.932 -5.353 -24.350 1.00 95.25 84 SER A CA 1
ATOM 639 C C . SER A 1 84 ? 9.016 -4.375 -24.821 1.00 95.25 84 SER A C 1
ATOM 641 O O . SER A 1 84 ? 9.250 -4.233 -26.014 1.00 95.25 84 SER A O 1
ATOM 643 N N . ALA A 1 85 ? 9.778 -3.781 -23.894 1.00 93.62 85 ALA A N 1
ATOM 644 C CA . ALA A 1 85 ? 10.895 -2.908 -24.245 1.00 93.62 85 ALA A CA 1
ATOM 645 C C . ALA A 1 85 ? 12.014 -3.651 -24.996 1.00 93.62 85 ALA A C 1
ATOM 647 O O . ALA A 1 85 ? 12.636 -3.064 -25.874 1.00 93.62 85 ALA A O 1
ATOM 648 N N . SER A 1 86 ? 12.275 -4.929 -24.683 1.00 93.56 86 SER A N 1
ATOM 649 C CA . SER A 1 86 ? 13.266 -5.734 -25.422 1.00 93.56 86 SER A CA 1
ATOM 650 C C . SER A 1 86 ? 12.841 -6.066 -26.852 1.00 93.56 86 SER A C 1
ATOM 652 O O . SER A 1 86 ? 13.690 -6.453 -27.647 1.00 93.56 86 SER A O 1
ATOM 654 N N . LEU A 1 87 ? 11.550 -5.913 -27.158 1.00 94.50 87 LEU A N 1
ATOM 655 C CA . LEU A 1 87 ? 10.938 -6.163 -28.463 1.00 94.50 87 LEU A CA 1
ATOM 656 C C . LEU A 1 87 ? 10.611 -4.863 -29.224 1.00 94.50 87 LEU A C 1
ATOM 658 O O . LEU A 1 87 ? 9.930 -4.915 -30.244 1.00 94.50 87 LEU A O 1
ATOM 662 N N . ASP A 1 88 ? 11.073 -3.708 -28.729 1.00 91.38 88 ASP A N 1
ATOM 663 C CA . ASP A 1 88 ? 10.756 -2.373 -29.266 1.00 91.38 88 ASP A CA 1
ATOM 664 C C . ASP A 1 88 ? 9.236 -2.047 -29.266 1.00 91.38 88 ASP A C 1
ATOM 666 O O . ASP A 1 88 ? 8.740 -1.250 -30.061 1.00 91.38 88 ASP A O 1
ATOM 670 N N . GLU A 1 89 ? 8.474 -2.663 -28.352 1.00 93.00 89 GLU A N 1
ATOM 671 C CA . GLU A 1 89 ? 7.029 -2.457 -28.158 1.00 93.00 89 GLU A CA 1
ATOM 672 C C . GLU A 1 89 ? 6.725 -1.368 -27.099 1.00 93.00 89 GLU A C 1
ATOM 674 O O . GLU A 1 89 ? 7.611 -0.868 -26.394 1.00 93.00 89 GLU A O 1
ATOM 679 N N . ASP A 1 90 ? 5.444 -0.994 -26.944 1.00 94.06 90 ASP A N 1
ATOM 680 C CA . ASP A 1 90 ? 5.004 0.003 -25.952 1.00 94.06 90 ASP A CA 1
ATOM 681 C C . ASP A 1 90 ? 5.066 -0.542 -24.515 1.00 94.06 90 ASP A C 1
ATOM 683 O O . ASP A 1 90 ? 4.083 -0.991 -23.917 1.00 94.06 90 ASP A O 1
ATOM 687 N N . TYR A 1 91 ? 6.251 -0.433 -23.918 1.00 94.00 91 TYR A N 1
ATOM 688 C CA . TYR A 1 91 ? 6.480 -0.830 -22.535 1.00 94.00 91 TYR A CA 1
ATOM 689 C C . TYR A 1 91 ? 5.681 -0.047 -21.503 1.00 94.00 91 TYR A C 1
ATOM 691 O O . TYR A 1 91 ? 5.447 -0.566 -20.412 1.00 94.00 91 TYR A O 1
ATOM 699 N N . GLY A 1 92 ? 5.290 1.193 -21.799 1.00 92.75 92 GLY A N 1
ATOM 700 C CA . GLY A 1 92 ? 4.533 2.015 -20.864 1.00 92.75 92 GLY A CA 1
ATOM 701 C C . GLY A 1 92 ? 3.131 1.449 -20.677 1.00 92.75 92 GLY A C 1
ATOM 702 O O . GLY A 1 92 ? 2.695 1.230 -19.542 1.00 92.75 92 GLY A O 1
ATOM 703 N N . ALA A 1 93 ? 2.461 1.155 -21.793 1.00 93.94 93 ALA A N 1
ATOM 704 C CA . ALA A 1 93 ? 1.135 0.554 -21.796 1.00 93.94 93 ALA A CA 1
ATOM 705 C C . ALA A 1 93 ? 1.143 -0.846 -21.168 1.00 93.94 93 ALA A C 1
ATOM 707 O O . ALA A 1 93 ? 0.362 -1.103 -20.249 1.00 93.94 93 ALA A O 1
ATOM 708 N N . ASP A 1 94 ? 2.059 -1.722 -21.583 1.00 94.62 94 ASP A N 1
ATOM 709 C CA . ASP A 1 94 ? 2.108 -3.103 -21.091 1.00 94.62 94 ASP A CA 1
ATOM 710 C C . ASP A 1 94 ? 2.467 -3.183 -19.601 1.00 94.62 94 ASP A C 1
ATOM 712 O O . ASP A 1 94 ? 1.907 -3.988 -18.851 1.00 94.62 94 ASP A O 1
ATOM 716 N N . CYS A 1 95 ? 3.348 -2.295 -19.130 1.00 93.69 95 CYS A N 1
ATOM 717 C CA . CYS A 1 95 ? 3.661 -2.168 -17.710 1.00 93.69 95 CYS A CA 1
ATOM 718 C C . CYS A 1 95 ? 2.444 -1.707 -16.891 1.00 93.69 95 CYS A C 1
ATOM 720 O O . CYS A 1 95 ? 2.208 -2.224 -15.797 1.00 93.69 95 CYS A O 1
ATOM 722 N N . ALA A 1 96 ? 1.644 -0.776 -17.422 1.00 93.69 96 ALA A N 1
ATOM 723 C CA . ALA A 1 96 ? 0.425 -0.300 -16.771 1.00 93.69 96 ALA A CA 1
ATOM 724 C C . ALA A 1 96 ? -0.694 -1.356 -16.754 1.00 93.69 96 ALA A C 1
ATOM 726 O O . ALA A 1 96 ? -1.394 -1.491 -15.754 1.00 93.69 96 ALA A O 1
ATOM 727 N N . GLN A 1 97 ? -0.841 -2.147 -17.819 1.00 94.94 97 GLN A N 1
ATOM 728 C CA . GLN A 1 97 ? -1.822 -3.241 -17.871 1.00 94.94 97 GLN A CA 1
ATOM 729 C C . GLN A 1 97 ? -1.435 -4.436 -16.986 1.00 94.94 97 GLN A C 1
ATOM 731 O O . GLN A 1 97 ? -2.292 -5.232 -16.603 1.00 94.94 97 GLN A O 1
ATOM 736 N N . ALA A 1 98 ? -0.153 -4.568 -16.637 1.00 92.88 98 ALA A N 1
ATOM 737 C CA . ALA A 1 98 ? 0.341 -5.628 -15.762 1.00 92.88 98 ALA A CA 1
ATOM 738 C C . ALA A 1 98 ? -0.008 -5.428 -14.278 1.00 92.88 98 ALA A C 1
ATOM 740 O O . ALA A 1 98 ? 0.140 -6.368 -13.492 1.00 92.88 98 ALA A O 1
ATOM 741 N N . VAL A 1 99 ? -0.453 -4.233 -13.876 1.00 94.75 99 VAL A N 1
ATOM 742 C CA . VAL A 1 99 ? -0.934 -3.982 -12.514 1.00 94.75 99 VAL A CA 1
ATOM 743 C C . VAL A 1 99 ? -2.455 -3.948 -12.461 1.00 94.75 99 VAL A C 1
ATOM 745 O O . VAL A 1 99 ? -3.163 -3.744 -13.440 1.00 94.75 99 VAL A O 1
ATOM 748 N N . SER A 1 100 ? -2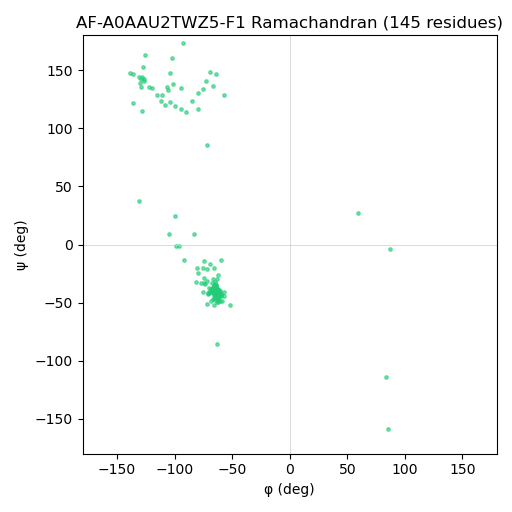.980 -4.136 -11.260 1.00 91.50 100 SER A N 1
ATOM 749 C CA . SER A 1 100 ? -4.400 -3.984 -10.982 1.00 91.50 100 SER A CA 1
ATOM 750 C C . SER A 1 100 ? -4.828 -2.524 -11.130 1.00 91.50 100 SER A C 1
ATOM 752 O O . SER A 1 100 ? -4.187 -1.650 -10.558 1.00 91.50 100 SER A O 1
ATOM 754 N N . SER A 1 101 ? -5.968 -2.279 -11.778 1.00 91.19 101 SER A N 1
ATOM 755 C CA . SER A 1 101 ? -6.475 -0.939 -12.131 1.00 91.19 101 SER A CA 1
ATOM 756 C C . SER A 1 101 ? -6.722 0.026 -10.964 1.00 91.19 101 SER A C 1
ATOM 758 O O . SER A 1 101 ? -6.979 1.202 -11.187 1.00 91.19 101 SER A O 1
ATOM 760 N N . TRP A 1 102 ? -6.729 -0.473 -9.729 1.00 89.19 102 TRP A N 1
ATOM 761 C CA . TRP A 1 102 ? -6.914 0.319 -8.511 1.00 89.19 102 TRP A CA 1
ATOM 762 C C . TRP A 1 102 ? -5.584 0.718 -7.845 1.00 89.19 102 TRP A C 1
ATOM 764 O O . TRP A 1 102 ? -5.610 1.378 -6.810 1.00 89.19 102 TRP A O 1
ATOM 774 N N . LEU A 1 103 ? -4.440 0.302 -8.406 1.00 90.44 103 LEU A N 1
ATOM 775 C CA . LEU A 1 103 ? -3.101 0.737 -8.004 1.00 90.44 103 LEU A CA 1
ATOM 776 C C . LEU A 1 103 ? -2.545 1.693 -9.057 1.00 90.44 103 LEU A C 1
ATOM 778 O O . LEU A 1 103 ? -2.583 1.397 -10.250 1.00 90.44 103 LEU A O 1
ATOM 782 N N . ASP A 1 104 ? -1.949 2.786 -8.597 1.00 92.31 104 ASP A N 1
ATOM 783 C CA . ASP A 1 104 ? -1.183 3.683 -9.454 1.00 92.31 104 ASP A CA 1
ATOM 784 C C . ASP A 1 104 ? 0.214 3.109 -9.710 1.00 92.31 104 ASP A C 1
ATOM 786 O O . ASP A 1 104 ? 0.928 2.729 -8.775 1.00 92.31 104 ASP A O 1
ATOM 790 N N . VAL A 1 105 ? 0.617 3.073 -10.981 1.00 95.25 105 VAL A N 1
ATOM 791 C CA . VAL A 1 105 ? 1.945 2.632 -11.414 1.00 95.25 105 VAL A CA 1
ATOM 792 C C . VAL A 1 105 ? 2.568 3.639 -12.372 1.00 95.25 105 VAL A C 1
ATOM 794 O O . VAL A 1 105 ? 1.893 4.227 -13.213 1.00 95.25 105 VAL A O 1
ATOM 797 N N . SER A 1 106 ? 3.881 3.810 -12.271 1.00 95.19 106 SER A N 1
ATOM 798 C CA . SER A 1 106 ? 4.697 4.497 -13.268 1.00 95.19 106 SER A CA 1
ATOM 799 C C . SER A 1 106 ? 5.892 3.631 -13.640 1.00 95.19 106 SER A C 1
ATOM 801 O O . SER A 1 106 ? 6.456 2.934 -12.792 1.00 95.19 106 SER A O 1
ATOM 803 N N . CYS A 1 107 ? 6.264 3.645 -14.917 1.00 95.00 107 CYS A N 1
ATOM 804 C CA . CYS A 1 107 ? 7.353 2.825 -15.429 1.00 95.00 107 CYS A CA 1
ATOM 805 C C . CYS A 1 107 ? 8.315 3.676 -16.249 1.00 95.00 107 CYS A C 1
ATOM 807 O O . CYS A 1 107 ? 7.891 4.540 -17.013 1.00 95.00 107 CYS A O 1
ATOM 809 N N . SER A 1 108 ? 9.612 3.429 -16.090 1.00 96.00 108 SER A N 1
ATOM 810 C CA . SER A 1 108 ? 10.664 4.061 -16.880 1.00 96.00 108 SER A CA 1
ATOM 811 C C . SER A 1 108 ? 11.605 3.006 -17.443 1.00 96.00 108 SER A C 1
ATOM 813 O O . SER A 1 108 ? 11.996 2.073 -16.739 1.00 96.00 108 SER A O 1
ATOM 815 N N . ALA A 1 109 ? 11.960 3.150 -18.716 1.00 94.12 109 ALA A N 1
ATOM 816 C CA . ALA A 1 109 ? 12.940 2.304 -19.383 1.00 94.12 109 ALA A CA 1
ATOM 817 C C . ALA A 1 109 ? 14.278 3.039 -19.539 1.00 94.12 109 ALA A C 1
ATOM 819 O O . ALA A 1 109 ? 14.320 4.255 -19.725 1.00 94.12 109 ALA A O 1
ATOM 820 N N . ALA A 1 110 ? 15.373 2.289 -19.479 1.00 94.44 110 ALA A N 1
ATOM 821 C CA . ALA A 1 110 ? 16.723 2.747 -19.764 1.00 94.44 110 ALA A CA 1
ATOM 822 C C . ALA A 1 110 ? 17.439 1.698 -20.622 1.00 94.44 110 ALA A C 1
ATOM 824 O O . ALA A 1 110 ? 17.571 0.546 -20.207 1.00 94.44 110 ALA A O 1
ATOM 825 N N . GLY A 1 111 ? 17.910 2.100 -21.803 1.00 90.38 111 GLY A N 1
ATOM 826 C CA . GLY A 1 111 ? 18.780 1.271 -22.638 1.00 90.38 111 GLY A CA 1
ATOM 827 C C . GLY A 1 111 ? 20.187 1.171 -22.044 1.00 90.38 111 GLY A C 1
ATOM 828 O O . GLY A 1 111 ? 20.717 2.145 -21.508 1.00 90.38 111 GLY A O 1
ATOM 829 N N . LEU A 1 112 ? 20.783 -0.014 -22.129 1.00 91.19 112 LEU A N 1
ATOM 830 C CA . LEU A 1 112 ? 22.082 -0.377 -21.557 1.00 91.19 112 LEU A CA 1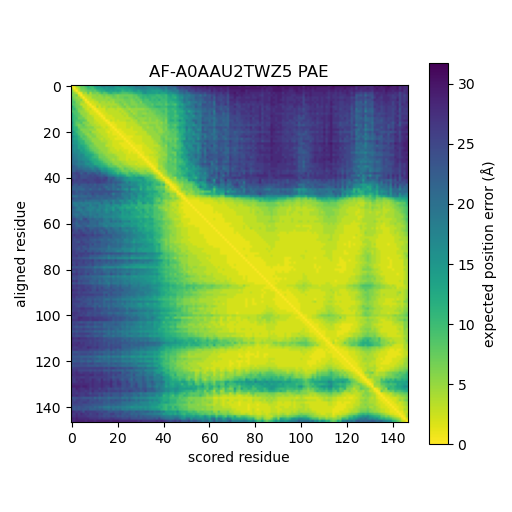
ATOM 831 C C . LEU A 1 112 ? 22.974 -1.073 -22.601 1.00 91.19 112 LEU A C 1
ATOM 833 O O . LEU A 1 112 ? 23.710 -2.001 -22.278 1.00 91.19 112 LEU A O 1
ATOM 837 N N . GLY A 1 113 ? 22.912 -0.621 -23.856 1.00 89.38 113 GLY A N 1
ATOM 838 C CA . GLY A 1 113 ? 23.551 -1.299 -24.986 1.00 89.38 113 GLY A CA 1
ATOM 839 C C . GLY A 1 113 ? 22.647 -2.416 -25.492 1.00 89.38 113 GLY A C 1
ATOM 840 O O . GLY A 1 113 ? 21.542 -2.129 -25.940 1.00 89.38 113 GLY A O 1
ATOM 841 N N . ASP A 1 114 ? 23.088 -3.664 -25.347 1.00 91.69 114 ASP A N 1
ATOM 842 C CA . ASP A 1 114 ? 22.345 -4.857 -25.786 1.00 91.69 114 ASP A CA 1
ATOM 843 C C . ASP A 1 114 ? 21.301 -5.325 -24.758 1.00 91.69 114 ASP A C 1
ATOM 845 O O . ASP A 1 114 ? 20.726 -6.402 -24.880 1.00 91.69 114 ASP A O 1
ATOM 849 N N . GLU A 1 115 ? 21.060 -4.530 -23.716 1.00 93.31 115 GLU A N 1
ATOM 850 C CA . GLU A 1 115 ? 20.055 -4.779 -22.688 1.00 93.31 115 GLU A CA 1
ATOM 851 C C . GLU A 1 115 ? 19.148 -3.561 -22.511 1.00 93.31 115 GLU A C 1
ATOM 853 O O . GLU A 1 115 ? 19.558 -2.413 -22.683 1.00 93.31 115 GLU A O 1
ATOM 858 N N . VAL A 1 116 ? 17.921 -3.803 -22.070 1.00 94.88 116 VAL A N 1
ATOM 859 C CA . VAL A 1 116 ? 16.990 -2.785 -21.604 1.00 94.88 116 VAL A CA 1
ATOM 860 C C . VAL A 1 116 ? 16.614 -3.045 -20.155 1.00 94.88 116 VAL A C 1
ATOM 862 O O . VAL A 1 116 ? 16.322 -4.168 -19.744 1.00 94.88 116 VAL A O 1
ATOM 865 N N . ARG A 1 117 ? 16.627 -1.986 -19.351 1.00 96.00 117 ARG A N 1
ATOM 866 C CA . ARG A 1 117 ? 16.235 -2.008 -17.945 1.00 96.00 117 ARG A CA 1
ATOM 867 C C . ARG A 1 117 ? 14.954 -1.221 -17.759 1.00 96.00 117 ARG A C 1
ATOM 869 O O . ARG A 1 117 ? 14.932 -0.025 -18.018 1.00 96.00 117 ARG A O 1
ATOM 876 N N . VAL A 1 118 ? 13.928 -1.857 -17.211 1.00 96.00 118 VAL A N 1
ATOM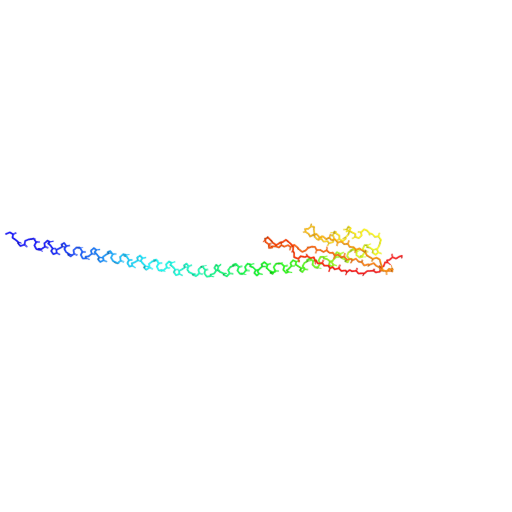 877 C CA . VAL A 1 118 ? 12.667 -1.205 -16.852 1.00 96.00 118 VAL A CA 1
ATOM 878 C C . VAL A 1 118 ? 12.514 -1.157 -15.343 1.00 96.00 118 VAL A C 1
ATOM 880 O O . VAL A 1 118 ? 12.657 -2.166 -14.653 1.00 96.00 118 VAL A O 1
ATOM 883 N N . THR A 1 119 ? 12.224 0.032 -14.823 1.00 96.44 119 THR A N 1
ATOM 884 C CA . THR A 1 119 ? 11.904 0.273 -13.417 1.00 96.44 119 THR A CA 1
ATOM 885 C C . THR A 1 119 ? 10.426 0.595 -13.295 1.00 96.44 119 THR A C 1
ATOM 887 O O . THR A 1 119 ? 9.955 1.572 -13.865 1.00 96.44 119 THR A O 1
ATOM 890 N N . SER A 1 120 ? 9.704 -0.224 -12.538 1.00 94.88 120 SER A N 1
ATOM 891 C CA . SER A 1 120 ? 8.314 0.003 -12.167 1.00 94.88 120 SER A CA 1
ATOM 892 C C . SER A 1 120 ? 8.230 0.535 -10.742 1.00 94.88 120 SER A C 1
ATOM 894 O O . SER A 1 120 ? 8.930 0.070 -9.836 1.00 94.88 120 SER A O 1
ATOM 896 N N . THR A 1 121 ? 7.352 1.510 -10.561 1.00 96.31 121 THR A N 1
ATOM 897 C CA . THR A 1 121 ? 7.088 2.207 -9.312 1.00 96.31 121 THR A CA 1
ATOM 898 C C . THR A 1 121 ? 5.594 2.171 -9.045 1.00 96.31 121 THR A C 1
ATOM 900 O O . THR A 1 121 ? 4.827 2.753 -9.807 1.00 96.31 121 THR A O 1
ATOM 903 N N . VAL A 1 122 ? 5.185 1.491 -7.976 1.00 95.31 122 VAL A N 1
ATOM 904 C CA . VAL A 1 122 ? 3.776 1.300 -7.610 1.00 95.31 122 VAL A CA 1
ATOM 905 C C . VAL A 1 122 ? 3.478 1.991 -6.284 1.00 95.31 122 VAL A C 1
ATOM 907 O O . VAL A 1 122 ? 4.178 1.758 -5.297 1.00 95.31 122 VAL A O 1
ATOM 910 N N . THR A 1 123 ? 2.433 2.813 -6.239 1.00 93.88 123 THR A N 1
ATOM 911 C CA . THR A 1 123 ? 2.011 3.514 -5.016 1.00 93.88 123 THR A CA 1
ATOM 912 C C . THR A 1 123 ? 1.301 2.557 -4.061 1.00 93.88 123 THR A C 1
ATOM 914 O O . THR A 1 123 ? 0.434 1.783 -4.469 1.00 93.88 123 THR A O 1
ATOM 917 N N . ILE A 1 124 ? 1.662 2.596 -2.775 1.00 93.25 124 ILE A N 1
ATOM 918 C CA . ILE A 1 124 ? 1.078 1.730 -1.747 1.00 93.25 124 ILE A CA 1
ATOM 919 C C . ILE A 1 124 ? -0.150 2.426 -1.138 1.00 93.25 124 ILE A C 1
ATOM 921 O O . ILE A 1 124 ? 0.011 3.431 -0.435 1.00 93.25 124 ILE A O 1
ATOM 925 N N . PRO A 1 125 ? -1.369 1.890 -1.334 1.00 86.44 125 PRO A N 1
ATOM 926 C CA . PRO A 1 125 ? -2.576 2.496 -0.788 1.00 86.44 125 PRO A CA 1
ATOM 927 C C . PRO A 1 125 ? -2.628 2.369 0.741 1.00 86.44 125 PRO A C 1
ATOM 929 O O . PRO A 1 125 ? -2.159 1.387 1.326 1.00 86.44 125 PRO A O 1
ATOM 932 N N . SER A 1 126 ? -3.236 3.360 1.393 1.00 86.94 126 SER A N 1
ATOM 933 C CA . SER A 1 126 ? -3.500 3.356 2.835 1.00 86.94 126 SER A CA 1
ATOM 934 C C . SER A 1 126 ? -4.900 2.833 3.138 1.00 86.94 126 SER A C 1
ATOM 936 O O . SER A 1 126 ? -5.880 3.257 2.526 1.00 86.94 126 SER A O 1
ATOM 938 N N . VAL A 1 127 ? -5.009 1.949 4.132 1.00 82.56 127 VAL A N 1
ATOM 939 C CA . VAL A 1 127 ? -6.301 1.553 4.730 1.00 82.56 127 VAL A CA 1
ATOM 940 C C . VAL A 1 127 ? -6.601 2.284 6.036 1.00 82.56 127 VAL A C 1
ATOM 942 O O . VAL A 1 127 ? -7.654 2.067 6.636 1.00 82.56 127 VAL A O 1
ATOM 945 N N . ILE A 1 128 ? -5.687 3.142 6.498 1.00 78.62 128 ILE A N 1
ATOM 946 C CA . ILE A 1 128 ? -5.839 3.884 7.748 1.00 78.62 128 ILE A CA 1
ATOM 947 C C . ILE A 1 128 ? -6.446 5.258 7.437 1.00 78.62 128 ILE A C 1
ATOM 949 O O . ILE A 1 128 ? -5.800 6.070 6.769 1.00 78.62 128 ILE A O 1
ATOM 953 N N . PRO A 1 129 ? -7.659 5.566 7.938 1.00 73.12 129 PRO A N 1
ATOM 954 C CA . PRO A 1 129 ? -8.281 6.865 7.710 1.00 73.12 129 PRO A CA 1
ATOM 955 C C . PRO A 1 129 ? -7.386 8.006 8.208 1.00 73.12 129 PRO A C 1
ATOM 957 O O . PRO A 1 129 ? -6.945 7.996 9.356 1.00 73.12 129 PRO A O 1
ATOM 960 N N . GLY A 1 130 ? -7.133 9.002 7.355 1.00 74.62 130 GLY A N 1
ATOM 961 C CA . GLY A 1 130 ? -6.312 10.173 7.691 1.00 74.62 130 GLY A CA 1
ATOM 962 C C . GLY A 1 130 ? -4.803 10.008 7.469 1.00 74.62 130 GLY A C 1
ATOM 963 O O . GLY A 1 130 ? -4.078 10.989 7.611 1.00 74.62 130 GLY A O 1
ATOM 964 N N . ILE A 1 131 ? -4.329 8.820 7.077 1.00 74.88 131 ILE A N 1
ATOM 965 C CA . ILE A 1 131 ? -2.967 8.612 6.565 1.00 74.88 131 ILE A CA 1
ATOM 966 C C . ILE A 1 131 ? -3.075 8.464 5.046 1.00 74.88 131 ILE A C 1
ATOM 968 O O . ILE A 1 131 ? -3.832 7.614 4.588 1.00 74.88 131 ILE A O 1
ATOM 972 N N . GLY A 1 132 ? -2.373 9.317 4.292 1.00 76.81 132 GLY A N 1
ATOM 973 C CA . GLY A 1 132 ? -2.461 9.399 2.828 1.00 76.81 132 GLY A CA 1
ATOM 974 C C . GLY A 1 132 ? -1.997 8.121 2.131 1.00 76.81 132 GLY A C 1
ATOM 975 O O . GLY A 1 132 ? -2.805 7.248 1.837 1.00 76.81 132 GLY A O 1
ATOM 976 N N . ASP A 1 133 ? -0.697 7.998 1.890 1.00 81.06 133 ASP A N 1
ATOM 977 C CA . ASP A 1 133 ? -0.076 6.792 1.342 1.00 81.06 133 ASP A CA 1
ATOM 978 C C . ASP A 1 133 ? 1.067 6.305 2.245 1.00 81.06 133 ASP A C 1
ATOM 980 O O . ASP A 1 133 ? 1.540 7.018 3.135 1.00 81.06 133 ASP A O 1
ATOM 984 N N . PHE A 1 134 ? 1.471 5.049 2.050 1.00 79.88 134 PHE A N 1
ATOM 985 C CA . P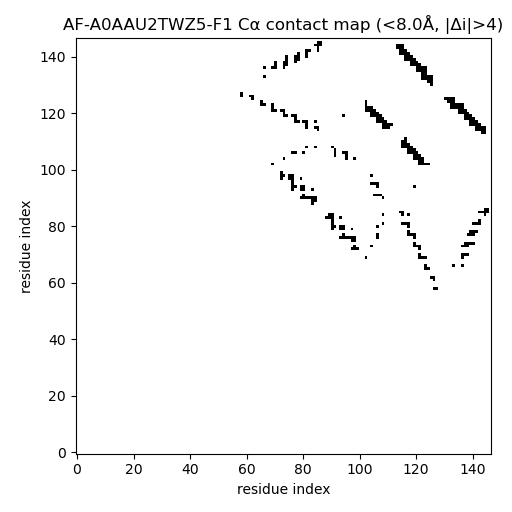HE A 1 134 ? 2.595 4.434 2.767 1.00 79.88 134 PHE A CA 1
ATOM 986 C C . PHE A 1 134 ? 3.879 4.430 1.921 1.00 79.88 134 PHE A C 1
ATOM 988 O O . PHE A 1 134 ? 4.769 3.603 2.131 1.00 79.88 134 PHE A O 1
ATOM 995 N N . GLY A 1 135 ? 3.983 5.359 0.966 1.00 87.88 135 GLY A N 1
ATOM 996 C CA . GLY A 1 135 ? 5.089 5.449 0.023 1.00 87.88 135 GLY A CA 1
ATOM 997 C C . GLY A 1 135 ? 4.917 4.568 -1.215 1.00 87.88 135 GLY A C 1
ATOM 998 O O . GLY A 1 135 ? 3.812 4.191 -1.608 1.00 87.88 135 GLY A O 1
ATOM 999 N N . GLN A 1 136 ? 6.043 4.273 -1.866 1.00 90.94 136 GLN A N 1
ATOM 1000 C CA . GLN A 1 136 ? 6.090 3.630 -3.178 1.00 90.94 136 GLN A CA 1
ATOM 1001 C C . GLN A 1 136 ? 6.977 2.383 -3.146 1.00 90.94 136 GLN A C 1
ATOM 1003 O O . GLN A 1 136 ? 8.019 2.345 -2.487 1.00 90.94 136 GLN A O 1
ATOM 1008 N N . ALA A 1 137 ? 6.563 1.351 -3.875 1.00 92.75 137 ALA A N 1
ATOM 1009 C CA . ALA A 1 137 ? 7.337 0.143 -4.096 1.00 92.75 137 ALA A CA 1
ATOM 1010 C C . ALA A 1 137 ? 8.023 0.213 -5.464 1.00 92.75 137 ALA A C 1
ATOM 1012 O O . ALA A 1 137 ? 7.357 0.259 -6.498 1.00 92.75 137 ALA A O 1
ATOM 1013 N N . HIS A 1 138 ? 9.355 0.173 -5.466 1.00 94.12 138 HIS A N 1
ATOM 1014 C CA . HIS A 1 138 ? 10.159 0.203 -6.686 1.00 94.12 138 HIS A CA 1
ATOM 1015 C C . HIS A 1 138 ? 10.741 -1.180 -6.981 1.00 94.12 138 HIS A C 1
ATOM 1017 O O . HIS A 1 138 ? 11.315 -1.831 -6.098 1.00 94.12 138 HIS A O 1
ATOM 1023 N N . LYS A 1 139 ? 10.620 -1.630 -8.230 1.00 95.12 139 LYS A N 1
ATOM 1024 C CA . LYS A 1 139 ? 11.259 -2.851 -8.731 1.00 95.12 139 LYS A CA 1
ATOM 1025 C C . LYS A 1 139 ? 11.800 -2.630 -10.130 1.00 95.12 139 LYS A C 1
ATOM 1027 O O . LYS A 1 139 ? 11.217 -1.908 -10.926 1.00 95.12 139 LYS A O 1
ATOM 1032 N N . THR A 1 140 ? 12.899 -3.304 -10.426 1.00 93.62 140 THR A N 1
ATOM 1033 C CA . THR A 1 140 ? 13.600 -3.182 -11.698 1.00 93.62 140 THR A CA 1
ATOM 1034 C C . THR A 1 140 ? 13.791 -4.563 -12.304 1.00 93.62 140 THR A C 1
ATOM 1036 O O . THR A 1 140 ? 14.081 -5.519 -11.583 1.00 93.62 140 THR A O 1
ATOM 1039 N N . ALA A 1 141 ? 13.639 -4.661 -13.619 1.00 94.12 141 ALA A N 1
ATOM 1040 C CA . ALA A 1 141 ? 13.979 -5.834 -14.407 1.00 94.12 141 ALA A CA 1
ATOM 1041 C C . ALA A 1 141 ? 14.866 -5.410 -15.581 1.00 94.12 141 ALA A C 1
ATOM 1043 O O . ALA A 1 141 ? 14.681 -4.328 -16.131 1.00 94.12 141 ALA A O 1
ATOM 1044 N N . THR A 1 142 ? 15.824 -6.257 -15.944 1.00 93.75 142 THR A N 1
ATOM 1045 C CA . THR A 1 142 ? 16.709 -6.055 -17.096 1.00 93.75 142 THR A CA 1
ATOM 1046 C C . THR A 1 142 ? 16.553 -7.251 -18.029 1.00 93.75 142 THR A C 1
ATOM 1048 O O . THR A 1 142 ? 16.511 -8.382 -17.540 1.00 93.75 142 THR A O 1
ATOM 1051 N N . MET A 1 143 ? 16.444 -7.015 -19.334 1.00 93.44 143 MET A N 1
ATOM 1052 C CA . MET A 1 143 ? 16.361 -8.052 -20.367 1.00 93.44 143 MET A CA 1
ATOM 1053 C C . MET A 1 143 ? 17.264 -7.700 -21.555 1.00 93.44 143 MET A C 1
ATOM 1055 O O . MET A 1 143 ? 17.416 -6.515 -21.841 1.00 93.44 143 MET A O 1
ATOM 1059 N N . PRO A 1 144 ? 17.865 -8.691 -22.235 1.00 90.69 144 PRO A N 1
ATOM 1060 C CA . PRO A 1 144 ? 18.576 -8.455 -23.486 1.00 90.69 144 PRO A CA 1
ATOM 1061 C C . PRO A 1 144 ? 17.603 -7.972 -24.566 1.00 90.69 144 PRO A C 1
ATOM 1063 O O . PRO A 1 144 ? 16.437 -8.361 -24.556 1.00 90.69 144 PRO A O 1
ATOM 1066 N N . VAL A 1 145 ? 18.075 -7.112 -25.462 1.00 87.12 145 VAL A N 1
ATOM 1067 C CA . VAL A 1 145 ? 17.311 -6.609 -26.607 1.00 87.12 145 VAL A CA 1
ATOM 1068 C C . VAL A 1 145 ? 17.444 -7.616 -27.740 1.00 87.12 145 VAL A C 1
ATOM 1070 O O . VAL A 1 145 ? 18.566 -7.922 -28.145 1.00 87.12 145 VAL A O 1
ATOM 1073 N N . ASP A 1 146 ? 16.323 -8.117 -28.253 1.00 77.56 146 ASP A N 1
ATOM 1074 C CA . ASP A 1 146 ? 16.332 -8.969 -29.441 1.00 77.56 146 ASP A CA 1
ATOM 1075 C C . ASP A 1 146 ? 16.461 -8.059 -30.676 1.00 77.56 146 ASP A C 1
ATOM 1077 O O . ASP A 1 146 ? 15.614 -7.199 -30.914 1.00 77.56 146 ASP A O 1
ATOM 1081 N N . HIS A 1 147 ? 17.559 -8.211 -31.419 1.00 62.84 147 HIS A N 1
ATOM 1082 C CA . HIS A 1 147 ? 17.877 -7.465 -32.645 1.00 62.84 147 HIS A CA 1
ATOM 1083 C C . HIS A 1 147 ? 17.744 -8.332 -33.898 1.00 62.84 147 HIS A C 1
ATOM 1085 O O . HIS A 1 147 ? 18.004 -9.556 -33.815 1.00 62.84 147 HIS A O 1
#

Foldseek 3Di:
DPPPPVVVVVVVVVVVVVVVVVVVVVVVVVVVVVVVVVVVVVVVVVVVVVVVVVVVVVLVVVLVVLVVVQLVLQQQLQVQLQVCVLAVHDSQVRSCVSHDPVKDKGKDWDDDDQKIKMKMKIWRQHPDPPDGTPHIHIDMDMDGRDD

Sequence (147 aa):
MAHGRRAREGARARAGARSRERARSRERARSRERARSRDRGQVALEYLGFLPLLLLVALGAVQLGLIAYAAQQAGTAARTGARSASLDEDYGADCAQAVSSWLDVSCSAAGLGDEVRVTSTVTIPSVIPGIGDFGQAHKTATMPVDH

pLDDT: mean 85.68, std 11.01, range [55.88, 96.75]

Solvent-accessible surface area (backbone atoms only — not comparable to full-atom values): 7767 Å² total; per-residue (Å²): 137,74,75,66,58,62,59,53,50,54,51,52,55,53,51,54,51,53,52,52,53,53,50,53,52,52,52,54,51,52,52,53,51,53,49,59,54,48,61,63,51,50,59,58,54,57,52,58,61,49,50,60,54,52,48,53,51,50,51,50,52,51,46,54,50,43,49,54,49,28,42,51,35,11,48,45,12,5,44,46,15,13,53,31,47,16,67,77,44,68,24,62,60,48,22,52,69,53,35,61,92,90,51,58,67,49,69,50,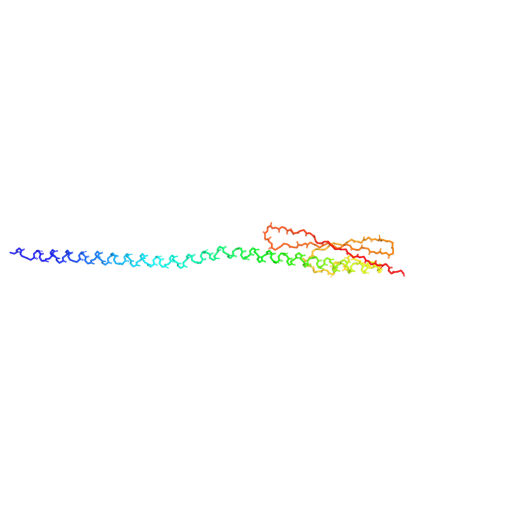78,45,81,65,83,64,27,25,35,12,38,13,37,16,48,23,79,52,87,51,90,94,51,76,64,77,52,69,26,77,26,73,26,72,31,64,44,73,127

Nearest PDB structures (foldseek):
  5cm8-assembly1_A  TM=7.916E-01  e=7.694E-01  Mus musculus
  4jgw-assembly1_A  TM=7.870E-01  e=1.141E+00  Mus musculus
  1sr9-assembly1_B  TM=5.034E-01  e=7.205E-01  Mycobacterium tuberculosis
  6zya-assembly1_A  TM=6.544E-01  e=4.248E+00  Homo sapiens